Protein AF-A0A916W208-F1 (afdb_monomer_lite)

Foldseek 3Di:
DDDDDDDDDDDPPPPPPPLPLPQQDDDPLCVPPDPVLSLLLLLLLLLQLQLVVDDPPDPSNVVSPVLSVVSVVVSVVVCVVVVDDPVSVVVVSVRNNVSSVVQVVVHDVSSVSNNVSSVVVRD

pLDDT: mean 85.96, std 19.28, range [37.31, 98.44]

Secondary structure (DSSP, 8-state):
---------------------S-----SGGGGS-HHHHHHHHHHHHHHHHHTTS-TTSHHHHHHHHHHHHHHHHHHHHHHHTT--HHHHHHHHHHHHHHHHHHHHH-HHHHHHHHHHHHHHH-

Organism: NCBI:txid2029865

Structure (mmCIF, N/CA/C/O backbone):
data_AF-A0A916W208-F1
#
_entry.id   AF-A0A916W208-F1
#
loop_
_atom_site.group_PDB
_atom_site.id
_atom_site.type_symbol
_atom_site.label_atom_id
_atom_site.label_alt_id
_atom_site.label_comp_id
_atom_site.label_asym_id
_atom_site.label_entity_id
_atom_site.label_seq_id
_atom_site.pdbx_PDB_ins_code
_atom_site.Cartn_x
_atom_site.Cartn_y
_atom_site.Cartn_z
_atom_site.occupancy
_atom_site.B_iso_or_equiv
_atom_site.auth_seq_id
_atom_site.auth_comp_id
_atom_site.auth_asym_id
_atom_site.auth_atom_id
_atom_site.pdbx_PDB_model_num
ATOM 1 N N . MET A 1 1 ? 56.192 21.792 25.772 1.00 37.78 1 MET A N 1
ATOM 2 C CA . MET A 1 1 ? 55.611 21.673 24.415 1.00 37.78 1 MET A CA 1
ATOM 3 C C . MET A 1 1 ? 55.223 20.210 24.237 1.00 37.78 1 MET A C 1
ATOM 5 O O . MET A 1 1 ? 56.076 19.383 24.489 1.00 37.78 1 MET A O 1
ATOM 9 N N . ASN A 1 2 ? 54.015 19.775 23.905 1.00 37.31 2 ASN A N 1
ATOM 10 C CA . ASN A 1 2 ? 52.775 20.456 23.580 1.00 37.31 2 ASN A CA 1
ATOM 11 C C . ASN A 1 2 ? 51.610 19.475 23.815 1.00 37.31 2 ASN A C 1
ATOM 13 O O . ASN A 1 2 ? 51.649 18.352 23.337 1.00 37.31 2 ASN A O 1
ATOM 17 N N . VAL A 1 3 ? 50.607 19.978 24.532 1.00 41.56 3 VAL A N 1
ATOM 18 C CA . VAL A 1 3 ? 49.157 19.841 24.316 1.00 41.56 3 VAL A CA 1
ATOM 19 C C . VAL A 1 3 ? 48.524 18.438 24.197 1.00 41.56 3 VAL A C 1
ATOM 21 O O . VAL A 1 3 ? 48.599 17.758 23.181 1.00 41.56 3 VAL A O 1
ATOM 24 N N . LEU A 1 4 ? 47.754 18.120 25.246 1.00 51.88 4 LEU A N 1
ATOM 25 C CA . LEU A 1 4 ? 46.541 17.296 25.261 1.00 51.88 4 LEU A CA 1
ATOM 26 C C . LEU A 1 4 ? 45.709 17.434 23.970 1.00 51.88 4 LEU A C 1
ATOM 28 O O . LEU A 1 4 ? 45.135 18.495 23.732 1.00 51.88 4 LEU A O 1
ATOM 32 N N . SER A 1 5 ? 45.524 16.355 23.208 1.00 42.31 5 SER A N 1
ATOM 33 C CA . SER A 1 5 ? 44.478 16.306 22.178 1.00 42.31 5 SER A CA 1
ATOM 34 C C . SER A 1 5 ? 43.423 15.264 22.541 1.00 42.31 5 SER A C 1
ATOM 36 O O . SER A 1 5 ? 43.536 14.084 22.232 1.00 42.31 5 SER A O 1
ATOM 38 N N . LYS A 1 6 ? 42.457 15.762 23.316 1.00 44.19 6 LYS A N 1
ATOM 39 C CA . LYS A 1 6 ? 41.019 15.463 23.338 1.00 44.19 6 LYS A CA 1
ATOM 40 C C . LYS A 1 6 ? 40.573 14.111 22.762 1.00 44.19 6 LYS A C 1
ATOM 42 O O . LYS A 1 6 ? 40.493 13.933 21.551 1.00 44.19 6 LYS A O 1
ATOM 47 N N . SER A 1 7 ? 40.095 13.253 23.663 1.00 52.38 7 SER A N 1
ATOM 48 C CA . SER A 1 7 ? 39.027 12.291 23.393 1.00 52.38 7 SER A CA 1
ATOM 49 C C . SER A 1 7 ? 37.838 13.023 22.757 1.00 52.38 7 SER A C 1
ATOM 51 O O . SER A 1 7 ? 37.101 13.738 23.437 1.00 52.38 7 SER A O 1
ATOM 53 N N . GLY A 1 8 ? 37.696 12.901 21.440 1.00 42.84 8 GLY A N 1
ATOM 54 C CA . GLY A 1 8 ? 36.511 13.326 20.707 1.00 42.84 8 GLY A CA 1
ATOM 55 C C . GLY A 1 8 ? 35.474 12.223 20.799 1.00 42.84 8 GLY A C 1
ATOM 56 O O . GLY A 1 8 ? 35.616 11.186 20.160 1.00 42.84 8 GLY A O 1
ATOM 57 N N . ALA A 1 9 ? 34.478 12.437 21.652 1.00 46.47 9 ALA A N 1
ATOM 58 C CA . ALA A 1 9 ? 33.315 11.582 21.753 1.00 46.47 9 ALA A CA 1
ATOM 59 C C . ALA A 1 9 ? 32.554 11.537 20.419 1.00 46.47 9 ALA A C 1
ATOM 61 O O . ALA A 1 9 ? 32.346 12.552 19.756 1.00 46.47 9 ALA A O 1
ATOM 62 N N . THR A 1 10 ? 32.167 10.315 20.084 1.00 49.31 10 THR A N 1
ATOM 63 C CA . THR A 1 10 ? 31.101 9.850 19.205 1.00 49.31 10 THR A CA 1
ATOM 64 C C . THR A 1 10 ? 30.023 10.889 18.879 1.00 49.31 10 THR A C 1
ATOM 66 O O . THR A 1 10 ? 29.314 11.352 19.768 1.00 49.31 10 THR A O 1
ATOM 69 N N . VAL A 1 11 ? 29.802 11.134 17.587 1.00 45.00 11 VAL A N 1
ATOM 70 C CA . VAL A 1 11 ? 28.458 11.394 17.055 1.00 45.00 11 VAL A CA 1
ATOM 71 C C . VAL A 1 11 ? 28.278 10.446 15.875 1.00 45.00 11 VAL A C 1
ATOM 73 O O . VAL A 1 11 ? 28.502 10.797 14.722 1.00 45.00 11 VAL A O 1
ATOM 76 N N . ALA A 1 12 ? 27.940 9.195 16.184 1.00 48.09 12 ALA A N 1
ATOM 77 C CA . ALA A 1 12 ? 27.248 8.354 15.227 1.00 48.09 12 ALA A CA 1
ATOM 78 C C . ALA A 1 12 ? 25.841 8.946 15.128 1.00 48.09 12 ALA A C 1
ATOM 80 O O . ALA A 1 12 ? 24.995 8.701 15.987 1.00 48.09 12 ALA A O 1
ATOM 81 N N . ALA A 1 13 ? 25.631 9.818 14.144 1.00 44.00 13 ALA A N 1
ATOM 82 C CA . ALA A 1 13 ? 24.294 10.184 13.722 1.00 44.00 13 ALA A CA 1
ATOM 83 C C . ALA A 1 13 ? 23.681 8.917 13.119 1.00 44.00 13 ALA A C 1
ATOM 85 O O . ALA A 1 13 ? 23.882 8.611 11.947 1.00 44.00 13 ALA A O 1
ATOM 86 N N . VAL A 1 14 ? 23.009 8.133 13.959 1.00 41.28 14 VAL A N 1
ATOM 87 C CA . VAL A 1 14 ? 22.042 7.145 13.498 1.00 41.28 14 VAL A CA 1
ATOM 88 C C . VAL A 1 14 ? 20.920 7.975 12.891 1.00 41.28 14 VAL A C 1
ATOM 90 O O . VAL A 1 14 ? 20.035 8.460 13.593 1.00 41.28 14 VAL A O 1
ATOM 93 N N . LEU A 1 15 ? 21.026 8.228 11.588 1.00 42.78 15 LEU A N 1
ATOM 94 C CA . LEU A 1 15 ? 19.876 8.554 10.767 1.00 42.78 15 LEU A CA 1
ATOM 95 C C . LEU A 1 15 ? 18.989 7.317 10.847 1.00 42.78 15 LEU A C 1
ATOM 97 O O . LEU A 1 15 ? 19.212 6.326 10.158 1.00 42.78 15 LEU A O 1
ATOM 101 N N . LEU A 1 16 ? 18.053 7.345 11.794 1.00 42.06 16 LEU A N 1
ATOM 102 C CA . LEU A 1 16 ? 16.850 6.541 11.722 1.00 42.06 16 LEU A CA 1
ATOM 103 C C . LEU A 1 16 ? 16.170 6.991 10.431 1.00 42.06 16 LEU A C 1
ATOM 105 O O . LEU A 1 16 ? 15.467 7.999 10.416 1.00 42.06 16 LEU A O 1
ATOM 109 N N . PHE A 1 17 ? 16.465 6.295 9.336 1.00 39.62 17 PHE A N 1
ATOM 110 C CA . PHE A 1 17 ? 15.602 6.270 8.171 1.00 39.62 17 PHE A CA 1
ATOM 111 C C . PHE A 1 17 ? 14.330 5.569 8.640 1.00 39.62 17 PHE A C 1
ATOM 113 O O . PHE A 1 17 ? 14.174 4.364 8.498 1.00 39.62 17 PHE A O 1
ATOM 120 N N . THR A 1 18 ? 13.460 6.302 9.330 1.00 43.09 18 THR A N 1
ATOM 121 C CA . THR A 1 18 ? 12.047 5.971 9.264 1.00 43.09 18 THR A CA 1
ATOM 122 C C . THR A 1 18 ? 11.707 6.174 7.799 1.00 43.09 18 THR A C 1
ATOM 124 O O . THR A 1 18 ? 11.806 7.305 7.319 1.00 43.09 18 THR A O 1
ATOM 127 N N . SER A 1 19 ? 11.454 5.082 7.085 1.00 48.88 19 SER A N 1
ATOM 128 C CA . SER A 1 19 ? 10.876 5.089 5.749 1.00 48.88 19 SER A CA 1
ATOM 129 C C . SER A 1 19 ? 9.543 5.820 5.853 1.00 48.88 19 SER A C 1
ATOM 131 O O . SER A 1 19 ? 8.527 5.244 6.211 1.00 48.88 19 SER A O 1
ATOM 133 N N . ILE A 1 20 ? 9.562 7.142 5.699 1.00 52.62 20 ILE A N 1
ATOM 134 C CA . ILE A 1 20 ? 8.327 7.909 5.644 1.00 52.62 20 ILE A CA 1
ATOM 135 C C . ILE A 1 20 ? 7.889 7.760 4.202 1.00 52.62 20 ILE A C 1
ATOM 137 O O . ILE A 1 20 ? 8.422 8.450 3.341 1.00 52.62 20 ILE A O 1
ATOM 141 N N . ALA A 1 21 ? 6.966 6.840 3.957 1.00 58.56 21 ALA A N 1
ATOM 142 C CA . ALA A 1 21 ? 6.103 6.920 2.798 1.00 58.56 21 ALA A CA 1
ATOM 143 C C . ALA A 1 21 ? 5.351 8.263 2.867 1.00 58.56 21 ALA A C 1
ATOM 145 O O . ALA A 1 21 ? 4.538 8.487 3.768 1.00 58.56 21 ALA A O 1
ATOM 146 N N . ILE A 1 22 ? 5.719 9.221 2.019 1.00 62.75 22 ILE A N 1
ATOM 147 C CA . ILE A 1 22 ? 5.299 10.628 2.100 1.00 62.75 22 ILE A CA 1
ATOM 148 C C . ILE A 1 22 ? 3.950 10.831 1.396 1.00 62.75 22 ILE A C 1
ATOM 150 O O . ILE A 1 22 ? 3.224 11.770 1.729 1.00 62.75 22 ILE A O 1
ATOM 154 N N . ALA A 1 23 ? 3.598 9.951 0.458 1.00 76.38 23 ALA A N 1
ATOM 155 C CA . ALA A 1 23 ? 2.432 10.104 -0.414 1.00 76.38 23 AL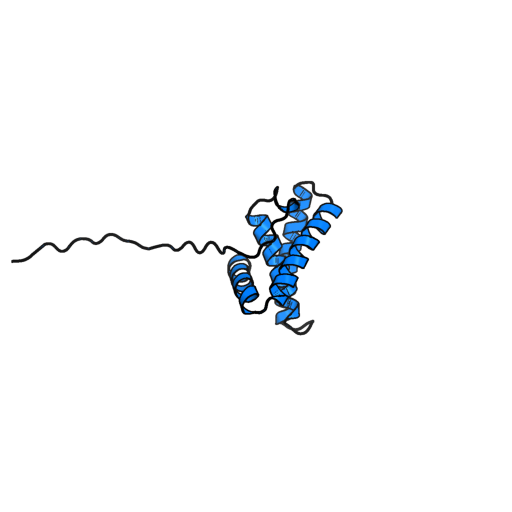A A CA 1
ATOM 156 C C . ALA A 1 23 ? 1.151 9.383 0.060 1.00 76.38 23 ALA A C 1
ATOM 158 O O . ALA A 1 23 ? 0.152 9.384 -0.657 1.00 76.38 23 ALA A O 1
ATOM 159 N N . GLN A 1 24 ? 1.137 8.822 1.274 1.00 79.19 24 GLN A N 1
ATOM 160 C CA . GLN A 1 24 ? -0.037 8.133 1.826 1.00 79.19 24 GLN A CA 1
ATOM 161 C C . GLN A 1 24 ? -1.302 9.020 1.822 1.00 79.19 24 GLN A C 1
ATOM 163 O O . GLN A 1 24 ? -1.240 10.193 2.220 1.00 79.19 24 GLN A O 1
ATOM 168 N N . PRO A 1 25 ? -2.482 8.483 1.458 1.00 84.06 25 PRO A N 1
ATOM 169 C CA . PRO A 1 25 ? -3.714 9.261 1.451 1.00 84.06 25 PRO A CA 1
ATOM 170 C C . PRO A 1 25 ? -4.153 9.649 2.865 1.00 84.06 25 PRO A C 1
ATOM 172 O O . PRO A 1 25 ? -4.240 8.831 3.783 1.00 84.06 25 PRO A O 1
ATOM 175 N N . VAL A 1 26 ? -4.551 10.911 3.036 1.00 80.19 26 VAL A N 1
ATOM 176 C CA . VAL A 1 26 ? -5.163 11.385 4.285 1.00 80.19 26 VAL A CA 1
ATOM 177 C C . VAL A 1 26 ? -6.671 11.140 4.235 1.00 80.19 26 VAL A C 1
ATOM 179 O O . VAL A 1 26 ? -7.444 11.989 3.788 1.00 80.19 26 VAL A O 1
ATOM 182 N N . THR A 1 27 ? -7.110 9.981 4.727 1.00 81.44 27 THR A N 1
ATOM 183 C CA . THR A 1 27 ? -8.532 9.608 4.812 1.00 81.44 27 THR A CA 1
ATOM 184 C C . THR A 1 27 ? -9.012 9.482 6.257 1.00 81.44 27 THR A C 1
ATOM 186 O O . THR A 1 27 ? -8.287 9.052 7.151 1.00 81.44 27 THR A O 1
ATOM 189 N N . LYS A 1 28 ? -10.285 9.825 6.503 1.00 79.81 28 LYS A N 1
ATOM 190 C CA . LYS A 1 28 ? -10.920 9.600 7.813 1.00 79.81 28 LYS A CA 1
ATOM 191 C C . LYS A 1 28 ? -11.014 8.116 8.161 1.00 79.81 28 LYS A C 1
ATOM 193 O O . LYS A 1 28 ? -11.044 7.796 9.344 1.00 79.81 28 LYS A O 1
ATOM 198 N N . LEU A 1 29 ? -11.060 7.236 7.158 1.00 84.88 29 LEU A N 1
ATOM 199 C CA . LEU A 1 29 ? -11.134 5.787 7.358 1.00 84.88 29 LEU A CA 1
ATOM 200 C C . LEU A 1 29 ? -9.891 5.269 8.089 1.00 84.88 29 LEU A C 1
ATOM 202 O O . LEU A 1 29 ? -10.025 4.483 9.022 1.00 84.88 29 LEU A O 1
ATOM 206 N N . ALA A 1 30 ? -8.715 5.799 7.744 1.00 84.06 30 ALA A N 1
ATOM 207 C CA . ALA A 1 30 ? -7.436 5.457 8.358 1.00 84.06 30 ALA A CA 1
ATOM 208 C C . ALA A 1 30 ? -7.215 6.106 9.738 1.00 84.06 30 ALA A C 1
ATOM 210 O O . ALA A 1 30 ? -6.261 5.769 10.425 1.00 84.06 30 ALA A O 1
ATOM 211 N N . GLY A 1 31 ? -8.091 7.021 10.177 1.00 84.75 31 GLY A N 1
ATOM 212 C CA . GLY A 1 31 ? -7.896 7.782 11.418 1.00 84.75 31 GLY A CA 1
ATOM 213 C C . GLY A 1 31 ? -7.904 6.943 12.702 1.00 84.75 31 GLY A C 1
ATOM 214 O O . GLY A 1 31 ? -7.381 7.395 13.718 1.00 84.75 31 GLY A O 1
ATOM 215 N N . ASP A 1 32 ? -8.478 5.738 12.647 1.00 85.50 32 ASP A N 1
ATOM 216 C CA . ASP A 1 32 ? -8.514 4.779 13.759 1.00 85.50 32 ASP A CA 1
ATOM 217 C C . ASP A 1 32 ? -7.410 3.706 13.663 1.00 85.50 32 ASP A C 1
ATOM 219 O O . ASP A 1 32 ? -7.317 2.845 14.541 1.00 85.50 32 ASP A O 1
ATOM 223 N N . LEU A 1 33 ? -6.618 3.707 12.586 1.00 92.81 33 LEU A N 1
ATOM 224 C CA . LEU A 1 33 ? -5.570 2.719 12.340 1.00 92.81 33 LEU A CA 1
ATOM 225 C C . LEU A 1 33 ? -4.254 3.182 12.969 1.00 92.81 33 LEU A C 1
ATOM 227 O O . LEU A 1 33 ? -3.971 4.380 13.048 1.00 92.81 33 LEU A O 1
ATOM 231 N N . ASP A 1 34 ? -3.442 2.234 13.431 1.00 92.62 34 ASP A N 1
ATOM 232 C CA . ASP A 1 34 ? -2.073 2.553 13.822 1.00 92.62 34 ASP A CA 1
ATOM 233 C C . ASP A 1 34 ? -1.180 2.756 12.587 1.00 92.62 34 ASP A C 1
ATOM 235 O O . ASP A 1 34 ? -1.535 2.409 11.460 1.00 92.62 34 ASP A O 1
ATOM 239 N N . GLY A 1 35 ? -0.017 3.374 12.805 1.00 90.62 35 GLY A N 1
ATOM 240 C CA . GLY A 1 35 ? 0.896 3.714 11.715 1.00 90.62 35 GLY A CA 1
ATOM 241 C C . GLY A 1 35 ? 1.434 2.496 10.965 1.00 90.62 35 GLY A C 1
ATOM 242 O O . GLY A 1 35 ? 1.648 2.592 9.765 1.00 90.62 35 GLY A O 1
ATOM 243 N N . GLU A 1 36 ? 1.601 1.357 11.644 1.00 93.75 36 GLU A N 1
ATOM 244 C CA . GLU A 1 36 ? 2.095 0.125 11.017 1.00 9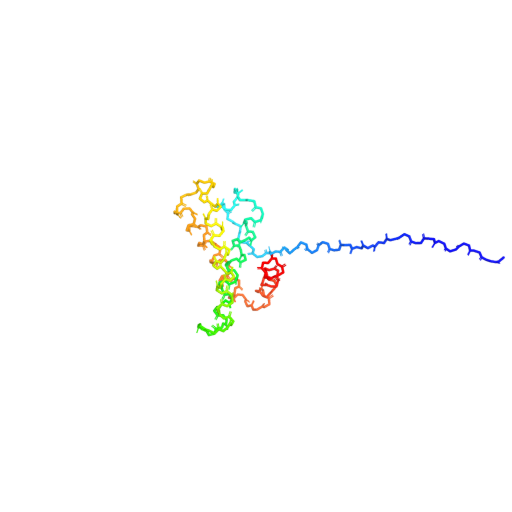3.75 36 GLU A CA 1
ATOM 245 C C . GLU A 1 36 ? 1.060 -0.435 10.037 1.00 93.75 36 GLU A C 1
ATOM 247 O O . GLU A 1 36 ? 1.394 -0.801 8.913 1.00 93.75 36 GLU A O 1
ATOM 252 N N . LEU A 1 37 ? -0.215 -0.463 10.430 1.00 95.62 37 LEU A N 1
ATOM 253 C CA . LEU A 1 37 ? -1.286 -0.924 9.558 1.00 95.62 37 LEU A CA 1
ATOM 254 C C . LEU A 1 37 ? -1.485 0.014 8.361 1.00 95.62 37 LEU A C 1
ATOM 256 O O . LEU A 1 37 ? -1.692 -0.465 7.251 1.00 95.62 37 LEU A O 1
ATOM 260 N N . ILE A 1 38 ? -1.368 1.331 8.559 1.00 95.44 38 ILE A N 1
ATOM 261 C CA . ILE A 1 38 ? -1.400 2.309 7.458 1.00 95.44 38 ILE A CA 1
ATOM 262 C C . ILE A 1 38 ? -0.246 2.066 6.477 1.00 95.44 38 ILE A C 1
ATOM 264 O O . ILE A 1 38 ? -0.465 2.071 5.267 1.00 95.44 38 ILE A O 1
ATOM 268 N N . GLU A 1 39 ? 0.966 1.827 6.984 1.00 94.75 39 GLU A N 1
ATOM 269 C CA . GLU A 1 39 ? 2.144 1.540 6.162 1.00 94.75 39 GLU A CA 1
ATOM 270 C C . GLU A 1 39 ? 1.969 0.249 5.350 1.00 94.75 39 GLU A C 1
ATOM 272 O O . GLU A 1 39 ? 2.251 0.244 4.155 1.00 94.75 39 GLU A O 1
ATOM 277 N N . LYS A 1 40 ? 1.406 -0.807 5.953 1.00 97.19 40 LYS A N 1
ATOM 278 C CA . LYS A 1 40 ? 1.074 -2.058 5.251 1.00 97.19 40 LYS A CA 1
ATOM 279 C C . LYS A 1 40 ? 0.080 -1.840 4.110 1.00 97.19 40 LYS A C 1
ATOM 281 O O . LYS A 1 40 ? 0.316 -2.325 3.008 1.00 97.19 40 LYS A O 1
ATOM 286 N N . ILE A 1 41 ? -1.010 -1.104 4.351 1.00 97.50 41 ILE A N 1
ATOM 287 C CA . ILE A 1 41 ? -2.024 -0.820 3.317 1.00 97.50 41 ILE A CA 1
ATOM 288 C C . ILE A 1 41 ? -1.402 -0.030 2.167 1.00 97.50 41 ILE A C 1
ATOM 290 O O . ILE A 1 41 ? -1.588 -0.372 0.999 1.00 97.50 41 ILE A O 1
ATOM 294 N N . TRP A 1 42 ? -0.612 0.993 2.497 1.00 97.25 42 TRP A N 1
ATOM 295 C CA . TRP A 1 42 ? 0.085 1.787 1.496 1.00 97.25 42 TRP A CA 1
ATOM 296 C C . TRP A 1 42 ? 1.043 0.948 0.655 1.00 97.25 42 TRP A C 1
ATOM 298 O O . TRP A 1 42 ? 0.973 0.989 -0.570 1.00 97.25 42 TRP A O 1
ATOM 308 N N . CYS A 1 43 ? 1.890 0.144 1.294 1.00 97.88 43 CYS A N 1
ATOM 309 C CA . CYS A 1 43 ? 2.866 -0.661 0.575 1.00 97.88 43 CYS A CA 1
ATOM 310 C C . CYS A 1 43 ? 2.238 -1.787 -0.240 1.00 97.88 43 CYS A C 1
ATOM 312 O O . CYS A 1 43 ? 2.721 -2.059 -1.335 1.00 97.88 43 CYS A O 1
ATOM 314 N N . SER A 1 44 ? 1.126 -2.367 0.219 1.00 98.44 44 SER A N 1
ATOM 315 C CA . SER A 1 44 ? 0.335 -3.288 -0.603 1.00 98.44 44 SER A CA 1
ATOM 316 C C . SER A 1 44 ? -0.135 -2.618 -1.900 1.00 98.44 44 SER A C 1
ATOM 318 O O . SER A 1 44 ? 0.107 -3.140 -2.987 1.00 98.44 44 SER A O 1
ATOM 320 N N . SER A 1 45 ? -0.692 -1.406 -1.796 1.00 98.25 45 SER A N 1
ATOM 321 C CA . SER A 1 45 ? -1.187 -0.640 -2.953 1.00 98.25 45 SER A CA 1
ATOM 322 C C . SER A 1 45 ? -0.048 -0.265 -3.916 1.00 98.25 45 SER A C 1
ATOM 324 O O . SER A 1 45 ? -0.165 -0.439 -5.126 1.00 98.25 45 SER A O 1
ATOM 326 N N . ILE A 1 46 ? 1.102 0.174 -3.385 1.00 98.31 46 ILE A N 1
ATOM 327 C CA . ILE A 1 46 ? 2.305 0.488 -4.177 1.00 98.31 46 ILE A CA 1
ATOM 328 C C . ILE A 1 46 ? 2.840 -0.744 -4.913 1.00 98.31 46 ILE A C 1
ATOM 330 O O . ILE A 1 46 ? 3.176 -0.656 -6.093 1.00 98.31 46 ILE A O 1
ATOM 334 N N . PHE A 1 47 ? 2.923 -1.900 -4.250 1.00 98.44 47 PHE A N 1
ATOM 335 C CA . PHE A 1 47 ? 3.372 -3.129 -4.904 1.00 98.44 47 PHE A CA 1
ATOM 336 C C . PHE A 1 47 ? 2.394 -3.585 -5.982 1.00 98.44 47 PHE A C 1
ATOM 338 O O . PHE A 1 47 ? 2.827 -3.949 -7.077 1.00 98.44 47 PHE A O 1
ATOM 345 N N . PHE A 1 48 ? 1.091 -3.514 -5.709 1.00 98.19 48 PHE A N 1
ATOM 346 C CA . PHE A 1 48 ? 0.072 -3.861 -6.687 1.00 98.19 48 PHE A CA 1
ATOM 347 C C . PHE A 1 48 ? 0.169 -2.973 -7.929 1.00 98.19 48 PHE A C 1
ATOM 349 O O . PHE A 1 48 ? 0.239 -3.491 -9.044 1.00 98.19 48 PHE A O 1
ATOM 356 N N . GLU A 1 49 ? 0.279 -1.656 -7.756 1.00 97.94 49 GLU A N 1
ATOM 357 C CA . GLU A 1 49 ? 0.424 -0.723 -8.875 1.00 97.94 49 GLU A CA 1
ATOM 358 C C . GLU A 1 49 ? 1.727 -0.972 -9.653 1.00 97.94 49 GLU A C 1
ATOM 360 O O . GLU A 1 49 ? 1.726 -1.051 -10.883 1.00 97.94 49 GLU A O 1
ATOM 365 N N . HIS A 1 50 ? 2.843 -1.217 -8.954 1.00 97.94 50 HIS A N 1
ATOM 366 C CA . HIS A 1 50 ? 4.124 -1.504 -9.607 1.00 97.94 50 HIS A CA 1
ATOM 367 C C . HIS A 1 50 ? 4.140 -2.835 -10.362 1.00 97.94 50 HIS A C 1
ATOM 369 O O . HIS A 1 50 ? 4.923 -3.003 -11.302 1.00 97.94 50 HIS A O 1
ATOM 375 N N . SER A 1 51 ? 3.271 -3.787 -10.008 1.00 98.25 51 SER A N 1
ATOM 376 C CA . SER A 1 51 ? 3.142 -5.040 -10.760 1.00 98.25 51 SER A CA 1
ATOM 377 C C . SER A 1 51 ? 2.817 -4.772 -12.238 1.00 98.25 51 SER A C 1
ATOM 379 O O . SER A 1 51 ? 3.394 -5.419 -13.117 1.00 98.25 51 SER A O 1
ATOM 381 N N . TYR A 1 52 ? 2.015 -3.739 -12.535 1.00 96.25 52 TYR A N 1
ATOM 382 C CA . TYR A 1 52 ? 1.626 -3.348 -13.894 1.00 96.25 52 TYR A CA 1
ATOM 383 C C . TYR A 1 52 ? 2.746 -2.681 -14.705 1.00 96.25 52 TYR A C 1
ATOM 385 O O . TYR A 1 52 ? 2.602 -2.510 -15.918 1.00 96.25 52 TYR A O 1
ATOM 393 N N . ALA A 1 53 ? 3.890 -2.359 -14.088 1.00 95.44 53 ALA A N 1
ATOM 394 C CA . ALA A 1 53 ? 5.097 -1.975 -14.823 1.00 95.44 53 ALA A CA 1
ATOM 395 C C . ALA A 1 53 ? 5.712 -3.161 -15.596 1.00 95.44 53 ALA A C 1
ATOM 397 O O . ALA A 1 53 ? 6.554 -2.968 -16.479 1.00 95.44 53 ALA A O 1
ATOM 398 N N . TYR A 1 54 ? 5.292 -4.390 -15.279 1.00 97.31 54 TYR A N 1
ATOM 399 C CA . TYR A 1 54 ? 5.774 -5.626 -15.878 1.00 97.31 54 TYR A CA 1
ATOM 400 C C . TYR A 1 54 ? 4.690 -6.320 -16.708 1.00 97.31 54 TYR A C 1
ATOM 402 O O . TYR A 1 54 ? 3.493 -6.112 -16.536 1.00 97.31 54 TYR A O 1
ATOM 410 N N . GLU A 1 55 ? 5.117 -7.192 -17.623 1.00 97.38 55 GLU A N 1
ATOM 411 C CA . GLU A 1 55 ? 4.193 -8.056 -18.363 1.00 97.38 55 GLU A CA 1
ATOM 412 C C . GLU A 1 55 ? 3.527 -9.056 -17.405 1.00 97.38 55 GLU A C 1
ATOM 414 O O . GLU A 1 55 ? 4.218 -9.701 -16.610 1.00 97.38 55 GLU A O 1
ATOM 419 N N . GLU A 1 56 ? 2.203 -9.205 -17.496 1.00 96.25 56 GLU A N 1
ATOM 420 C CA . GLU A 1 56 ? 1.427 -10.148 -16.681 1.00 96.25 56 GLU A CA 1
ATOM 421 C C . GLU A 1 56 ? 2.013 -11.569 -16.773 1.00 96.25 56 GLU A C 1
ATOM 423 O O . GLU A 1 56 ? 2.300 -12.087 -17.856 1.00 96.25 56 GLU A O 1
ATOM 428 N N . GLY A 1 57 ? 2.225 -12.205 -15.619 1.00 95.25 57 GLY A N 1
ATOM 429 C CA . GLY A 1 57 ? 2.823 -13.540 -15.517 1.00 95.25 57 GLY A CA 1
ATOM 430 C C . GLY A 1 57 ? 4.353 -13.586 -15.622 1.00 95.25 57 GLY A C 1
ATOM 431 O O . GLY A 1 57 ? 4.937 -14.662 -15.446 1.00 95.25 57 GLY A O 1
ATOM 432 N N . SER A 1 58 ? 5.024 -12.456 -15.867 1.00 98.25 58 SER A N 1
ATOM 433 C CA . SER A 1 58 ? 6.486 -12.356 -15.759 1.00 98.25 58 SER A CA 1
ATOM 434 C C . SER A 1 58 ? 6.969 -12.467 -14.304 1.00 98.25 58 SER A C 1
ATOM 436 O O . SER A 1 58 ? 6.192 -12.351 -13.359 1.00 98.25 58 SER A O 1
ATOM 438 N N . GLU A 1 59 ? 8.274 -12.684 -14.104 1.00 98.12 59 GLU A N 1
ATOM 439 C CA . GLU A 1 59 ? 8.877 -12.741 -12.760 1.00 98.12 59 GLU A CA 1
ATOM 440 C C . GLU A 1 59 ? 8.656 -11.444 -11.968 1.00 98.12 59 GLU A C 1
ATOM 442 O O . GLU A 1 59 ? 8.325 -11.507 -10.788 1.00 98.12 59 GLU A O 1
ATOM 447 N N . GLY A 1 60 ? 8.791 -10.283 -12.619 1.00 96.94 60 GLY A N 1
ATOM 448 C CA . GLY A 1 60 ? 8.566 -8.985 -11.982 1.00 96.94 60 GLY A CA 1
ATOM 449 C C . GLY A 1 60 ? 7.114 -8.801 -11.553 1.00 96.94 60 GLY A C 1
ATOM 450 O O . GLY A 1 60 ? 6.869 -8.489 -10.392 1.00 96.94 60 GLY A O 1
ATOM 451 N N . TYR A 1 61 ? 6.167 -9.095 -12.452 1.00 98.38 61 TYR A N 1
ATOM 452 C CA . TYR A 1 61 ? 4.738 -9.052 -12.139 1.00 98.38 61 TYR A 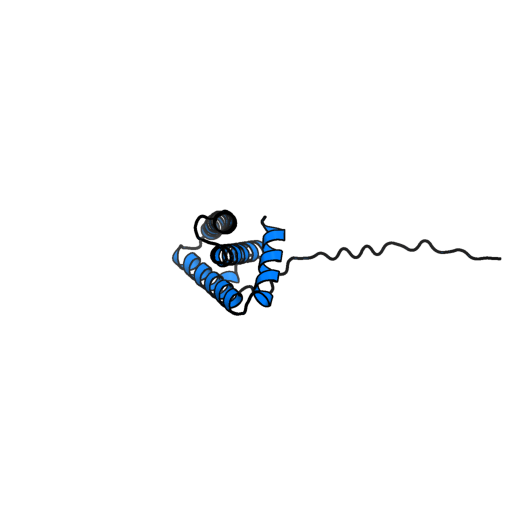CA 1
ATOM 453 C C . TYR A 1 61 ? 4.414 -9.955 -10.946 1.00 98.38 61 TYR A C 1
ATOM 455 O O . TYR A 1 61 ? 3.942 -9.474 -9.924 1.00 98.38 61 TYR A O 1
ATOM 463 N N . ASN A 1 62 ? 4.763 -11.245 -11.033 1.00 98.38 62 ASN A N 1
ATOM 464 C CA . ASN A 1 62 ? 4.433 -12.224 -9.995 1.00 98.38 62 ASN A CA 1
ATOM 465 C C . ASN A 1 62 ? 5.073 -11.887 -8.642 1.00 98.38 62 ASN A C 1
ATOM 467 O O . ASN A 1 62 ? 4.506 -12.216 -7.607 1.00 98.38 62 ASN A O 1
ATOM 471 N N . ARG A 1 63 ? 6.265 -11.275 -8.632 1.00 97.50 63 ARG A N 1
ATOM 472 C CA . ARG A 1 63 ? 6.920 -10.855 -7.390 1.00 97.50 63 ARG A CA 1
ATOM 473 C C . ARG A 1 63 ? 6.132 -9.748 -6.697 1.00 97.50 63 ARG A C 1
ATOM 475 O O . ARG A 1 63 ? 5.842 -9.879 -5.515 1.00 97.50 63 ARG A O 1
ATOM 482 N N . PHE A 1 64 ? 5.836 -8.662 -7.406 1.00 98.38 64 PHE A N 1
ATOM 483 C CA . PHE A 1 64 ? 5.165 -7.509 -6.804 1.00 98.38 64 PHE A CA 1
ATOM 484 C C . PHE A 1 64 ? 3.694 -7.797 -6.495 1.00 98.38 64 PHE A C 1
ATOM 486 O O . PHE A 1 64 ? 3.217 -7.408 -5.435 1.00 98.38 64 PHE A O 1
ATOM 493 N N . ASP A 1 65 ? 3.023 -8.574 -7.347 1.00 98.31 65 ASP A N 1
ATOM 494 C CA . ASP A 1 65 ? 1.682 -9.095 -7.080 1.00 98.31 65 ASP A CA 1
ATOM 495 C C . ASP A 1 65 ? 1.660 -9.949 -5.798 1.00 98.31 65 ASP A C 1
ATOM 497 O O . ASP A 1 65 ? 0.837 -9.729 -4.915 1.00 98.31 65 ASP A O 1
ATOM 501 N N . ALA A 1 66 ? 2.632 -10.854 -5.619 1.00 98.06 66 ALA A N 1
ATOM 502 C CA . ALA A 1 66 ? 2.730 -11.657 -4.398 1.00 98.06 66 ALA A CA 1
ATOM 503 C C . ALA A 1 66 ? 2.988 -10.812 -3.139 1.00 98.06 66 ALA A C 1
ATOM 505 O O . ALA A 1 66 ? 2.347 -11.048 -2.119 1.00 98.06 66 ALA A O 1
ATOM 506 N N . LEU A 1 67 ? 3.881 -9.816 -3.205 1.00 98.12 67 LEU A N 1
ATOM 507 C CA . LEU A 1 67 ? 4.127 -8.904 -2.079 1.00 98.12 67 LEU A CA 1
ATOM 508 C C . LEU A 1 67 ? 2.863 -8.118 -1.692 1.00 98.12 67 LEU A C 1
ATOM 510 O O . LEU A 1 67 ? 2.595 -7.938 -0.504 1.00 98.12 67 LEU A O 1
ATOM 514 N N . ALA A 1 68 ? 2.076 -7.673 -2.677 1.00 98.25 68 ALA A N 1
ATOM 515 C CA . ALA A 1 68 ? 0.797 -7.014 -2.428 1.00 98.25 68 ALA A CA 1
ATOM 516 C C . ALA A 1 68 ? -0.205 -7.962 -1.747 1.00 98.25 68 ALA A C 1
ATOM 518 O O . ALA A 1 68 ? -0.768 -7.629 -0.703 1.00 98.25 68 ALA A O 1
ATOM 519 N N . PHE A 1 69 ? -0.377 -9.173 -2.287 1.00 97.06 69 PHE A N 1
ATOM 520 C CA . PHE A 1 69 ? -1.310 -10.164 -1.743 1.00 97.06 69 PHE A CA 1
ATOM 521 C C . PHE A 1 69 ? -0.945 -10.638 -0.331 1.00 97.06 69 PHE A C 1
ATOM 523 O O . PHE A 1 69 ? -1.835 -10.782 0.508 1.00 97.06 69 PHE A O 1
ATOM 530 N N . ASP A 1 70 ? 0.342 -10.845 -0.041 1.00 97.31 70 ASP A N 1
ATOM 531 C CA . ASP A 1 70 ? 0.794 -11.248 1.295 1.00 97.31 70 ASP A CA 1
ATOM 532 C C . ASP A 1 70 ? 0.430 -10.185 2.352 1.00 97.31 70 ASP A C 1
ATOM 534 O O . ASP A 1 70 ? 0.010 -10.523 3.465 1.00 97.31 70 ASP A O 1
ATOM 538 N N . LEU A 1 71 ? 0.535 -8.897 1.999 1.00 97.56 71 LEU A N 1
ATOM 539 C CA . LEU A 1 71 ? 0.109 -7.797 2.864 1.00 97.56 71 LEU A CA 1
ATOM 540 C C . LEU A 1 71 ? -1.419 -7.700 2.965 1.00 97.56 71 LEU A C 1
ATOM 542 O O . LEU A 1 71 ? -1.927 -7.536 4.076 1.00 97.56 71 LEU A O 1
ATOM 546 N N . ASP A 1 72 ? -2.157 -7.818 1.854 1.00 96.75 72 ASP A N 1
ATOM 547 C CA . ASP A 1 72 ? -3.630 -7.771 1.851 1.00 96.75 72 ASP A CA 1
ATOM 548 C C . ASP A 1 72 ? -4.237 -8.824 2.790 1.00 96.75 72 ASP A C 1
ATOM 550 O O . ASP A 1 72 ? -5.070 -8.499 3.642 1.00 96.75 72 ASP A O 1
ATOM 554 N N . ASP A 1 73 ? -3.743 -10.064 2.741 1.00 95.81 73 ASP A N 1
ATOM 555 C CA . ASP A 1 73 ? -4.209 -11.138 3.621 1.00 95.81 73 ASP A CA 1
ATOM 556 C C . ASP A 1 73 ? -4.015 -10.790 5.112 1.00 95.81 73 ASP A C 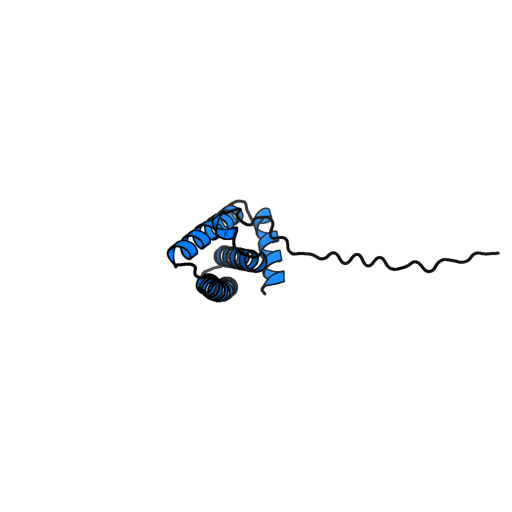1
ATOM 558 O O . ASP A 1 73 ? -4.909 -11.008 5.945 1.00 95.81 73 ASP A O 1
ATOM 562 N N . GLU A 1 74 ? -2.868 -10.209 5.481 1.00 96.50 74 GLU A N 1
ATOM 563 C CA . GLU A 1 74 ? -2.598 -9.780 6.857 1.00 96.50 74 GLU A CA 1
ATOM 564 C C . GLU A 1 74 ? -3.490 -8.598 7.282 1.00 96.50 74 GLU A C 1
ATOM 566 O O . GLU A 1 74 ? -4.051 -8.589 8.393 1.00 96.50 74 GLU A O 1
ATOM 571 N N . ILE A 1 75 ? -3.653 -7.613 6.397 1.00 97.56 75 ILE A N 1
ATOM 572 C CA . ILE A 1 75 ? -4.470 -6.413 6.603 1.00 97.56 75 ILE A CA 1
ATOM 573 C C . ILE A 1 75 ? -5.931 -6.805 6.810 1.00 97.56 75 ILE A C 1
ATOM 575 O O . ILE A 1 75 ? -6.536 -6.428 7.819 1.00 97.56 75 ILE A O 1
ATOM 579 N N . ALA A 1 76 ? -6.493 -7.615 5.912 1.00 95.12 76 ALA A N 1
ATOM 580 C CA . ALA A 1 76 ? -7.884 -8.045 5.964 1.00 95.12 76 ALA A CA 1
ATOM 581 C C . ALA A 1 76 ? -8.187 -8.810 7.260 1.00 95.12 76 ALA A C 1
ATOM 583 O O . ALA A 1 76 ? -9.216 -8.579 7.910 1.00 95.12 76 ALA A O 1
ATOM 584 N N . VAL A 1 77 ? -7.279 -9.691 7.698 1.00 97.00 77 VAL A N 1
ATOM 585 C CA . VAL A 1 77 ? -7.401 -10.389 8.987 1.00 97.00 77 VAL A CA 1
ATOM 586 C C . VAL A 1 77 ? -7.389 -9.402 10.156 1.00 97.00 77 VAL A C 1
ATOM 588 O O . VAL A 1 77 ? -8.186 -9.547 11.091 1.00 97.00 77 VAL A O 1
ATOM 591 N N . THR A 1 78 ? -6.511 -8.403 10.122 1.00 97.38 78 THR A N 1
ATOM 592 C CA . THR A 1 78 ? -6.365 -7.410 11.193 1.00 97.38 78 THR A CA 1
ATOM 593 C C . THR A 1 78 ? -7.585 -6.496 11.289 1.00 97.38 78 THR A C 1
ATOM 595 O O . THR A 1 78 ? -8.181 -6.393 12.365 1.00 97.38 78 THR A O 1
ATOM 598 N N . LEU A 1 79 ? -8.047 -5.925 10.175 1.00 97.31 79 LEU A N 1
ATOM 599 C CA . LEU A 1 79 ? -9.230 -5.059 10.128 1.00 97.31 79 LEU A CA 1
ATOM 600 C C . LEU A 1 79 ? -10.495 -5.795 10.593 1.00 97.31 79 LEU A C 1
ATOM 602 O O . LEU A 1 79 ? -11.270 -5.279 11.405 1.00 97.31 79 LEU A O 1
ATOM 606 N N . ARG A 1 80 ? -10.6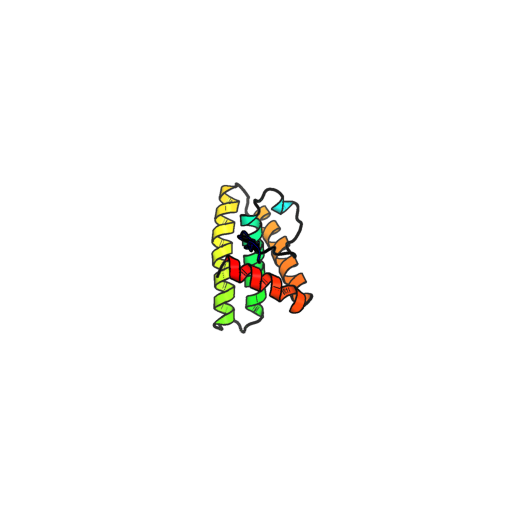71 -7.059 10.186 1.00 97.06 80 ARG A N 1
ATOM 607 C CA . ARG A 1 80 ? -11.785 -7.893 10.668 1.00 97.06 80 ARG A CA 1
ATOM 608 C C . ARG A 1 80 ? -11.704 -8.164 12.170 1.00 97.06 80 ARG A C 1
ATOM 610 O O . ARG A 1 80 ? -12.732 -8.166 12.845 1.00 97.06 80 ARG A O 1
ATOM 617 N N . ARG A 1 81 ? -10.504 -8.351 12.735 1.00 97.06 81 ARG A N 1
ATOM 618 C CA . ARG A 1 81 ? -10.313 -8.475 14.198 1.00 97.06 81 ARG A CA 1
ATOM 619 C C . ARG A 1 81 ? -10.624 -7.176 14.942 1.00 97.06 81 ARG A C 1
ATOM 621 O O . ARG A 1 81 ? -11.081 -7.242 16.081 1.00 97.06 81 ARG A O 1
ATOM 628 N N . MET A 1 82 ? -10.434 -6.024 14.301 1.00 95.75 82 MET A N 1
ATOM 629 C CA . MET A 1 82 ? -10.868 -4.716 14.808 1.00 95.75 82 MET A CA 1
ATOM 630 C C . MET A 1 82 ? -12.388 -4.506 14.696 1.00 95.75 82 MET A C 1
ATOM 632 O O . MET A 1 82 ? -12.908 -3.510 15.198 1.00 95.75 82 MET A O 1
ATOM 636 N N . GLY A 1 83 ? -13.114 -5.443 14.076 1.00 97.12 83 GLY A N 1
ATOM 637 C CA . GLY A 1 83 ? -14.567 -5.402 13.927 1.00 97.12 83 GLY A CA 1
ATOM 638 C C . GLY A 1 83 ? -15.051 -4.591 12.728 1.00 97.12 83 GLY A C 1
ATOM 639 O O . GLY A 1 83 ? -16.213 -4.192 12.716 1.00 97.12 83 GLY A O 1
ATOM 640 N N . TRP A 1 84 ? -14.185 -4.322 11.747 1.00 97.06 84 TRP A N 1
ATOM 641 C CA . TRP A 1 84 ? -14.601 -3.696 10.495 1.00 97.06 84 TRP A CA 1
ATOM 642 C C . TRP A 1 84 ? -15.408 -4.687 9.649 1.00 97.06 84 TRP A C 1
ATOM 644 O O . TRP A 1 84 ? -15.096 -5.881 9.606 1.00 97.06 84 TRP A O 1
ATOM 654 N N . ASP A 1 85 ? -16.463 -4.191 9.005 1.00 96.69 85 ASP A N 1
ATOM 655 C CA . ASP A 1 85 ? -17.213 -4.942 8.001 1.00 96.69 85 ASP A CA 1
ATOM 656 C C . ASP A 1 85 ? -16.526 -4.861 6.629 1.00 96.69 85 ASP A C 1
ATOM 658 O O . ASP A 1 85 ? -15.562 -4.118 6.446 1.00 96.69 85 ASP A O 1
ATOM 662 N N . GLN A 1 86 ? -16.988 -5.683 5.680 1.00 95.38 86 GLN A N 1
ATOM 663 C CA . GLN A 1 86 ? -16.385 -5.736 4.348 1.00 95.38 86 GLN A CA 1
ATOM 664 C C . GLN A 1 86 ? -16.539 -4.403 3.609 1.00 95.38 86 GLN A C 1
ATOM 666 O O . GLN A 1 86 ? -15.564 -3.939 3.041 1.00 95.38 86 GLN A O 1
ATOM 671 N N . ASP A 1 87 ? -17.705 -3.757 3.697 1.00 96.69 87 ASP A N 1
ATOM 672 C CA . ASP A 1 87 ? -17.964 -2.482 3.017 1.00 96.69 87 ASP A CA 1
ATOM 673 C C . ASP A 1 87 ? -16.958 -1.398 3.451 1.00 96.69 87 ASP A C 1
ATOM 675 O O . ASP A 1 87 ? -16.397 -0.695 2.615 1.00 96.69 87 ASP A O 1
ATOM 679 N N . ARG A 1 88 ? -16.652 -1.294 4.754 1.00 95.50 88 ARG A N 1
ATOM 680 C CA . ARG A 1 88 ? -15.646 -0.343 5.256 1.00 95.50 88 ARG A CA 1
ATOM 681 C C . ARG A 1 88 ? -14.220 -0.704 4.829 1.00 95.50 88 ARG A C 1
ATOM 683 O O . ARG A 1 88 ? -13.394 0.195 4.683 1.00 95.50 88 ARG A O 1
ATOM 690 N N . ILE A 1 89 ? -13.910 -1.994 4.698 1.00 95.50 89 ILE A N 1
ATOM 691 C CA . ILE A 1 89 ? -12.603 -2.458 4.206 1.00 95.50 89 ILE A CA 1
ATOM 692 C C . ILE A 1 89 ? -12.458 -2.118 2.718 1.00 95.50 89 ILE A C 1
ATOM 694 O O . ILE A 1 89 ? -11.428 -1.581 2.328 1.00 95.50 89 ILE A O 1
ATOM 698 N N . ASP A 1 90 ? -13.497 -2.343 1.916 1.00 95.94 90 ASP A N 1
ATOM 699 C CA . ASP A 1 90 ? -13.503 -2.012 0.489 1.00 95.94 90 ASP A CA 1
ATOM 700 C C . ASP A 1 90 ? -13.361 -0.494 0.275 1.00 95.94 90 ASP A C 1
ATOM 702 O O . ASP A 1 90 ? -12.543 -0.058 -0.530 1.00 95.94 90 ASP A O 1
ATOM 706 N N . ASP A 1 91 ? -14.076 0.329 1.053 1.00 95.12 91 ASP A N 1
ATOM 707 C CA . ASP A 1 91 ? -13.944 1.795 1.011 1.00 95.12 91 ASP A CA 1
ATOM 708 C C . ASP A 1 91 ? -12.526 2.274 1.385 1.00 95.12 91 ASP A C 1
ATOM 710 O O . ASP A 1 91 ? -12.058 3.306 0.892 1.00 95.12 91 ASP A O 1
ATOM 714 N N . LEU A 1 92 ? -11.841 1.559 2.287 1.00 95.56 92 LEU A N 1
ATOM 715 C CA . LEU A 1 92 ? -10.450 1.845 2.639 1.00 95.56 92 LEU A CA 1
ATOM 716 C C . LEU A 1 92 ? -9.530 1.527 1.463 1.00 95.56 92 LEU A C 1
ATOM 718 O O . LEU A 1 92 ? -8.715 2.377 1.118 1.00 95.56 92 LEU A O 1
ATOM 722 N N . TRP A 1 93 ? -9.689 0.355 0.846 1.00 95.69 93 TRP A N 1
ATOM 723 C CA . TRP A 1 93 ? -8.893 -0.052 -0.311 1.00 95.69 93 TRP A CA 1
ATOM 724 C C . TRP A 1 93 ? -9.051 0.912 -1.477 1.00 95.69 93 TRP A C 1
ATOM 726 O O . TRP A 1 93 ? -8.048 1.420 -1.957 1.00 95.69 93 TRP A O 1
ATOM 736 N N . VAL A 1 94 ? -10.282 1.306 -1.820 1.00 95.75 94 VAL A N 1
ATOM 737 C CA . VAL A 1 94 ? -10.528 2.314 -2.867 1.00 95.75 94 VAL A CA 1
ATOM 738 C C . VAL A 1 94 ? -9.716 3.590 -2.625 1.00 95.75 94 VAL A C 1
ATOM 740 O O . VAL A 1 94 ? -9.112 4.120 -3.548 1.00 95.75 94 VAL A O 1
ATOM 743 N N . ALA A 1 95 ? -9.652 4.080 -1.383 1.00 95.44 95 ALA A N 1
ATOM 744 C CA . ALA A 1 95 ? -8.919 5.307 -1.078 1.00 95.44 95 ALA A CA 1
ATOM 745 C C . ALA A 1 95 ? -7.391 5.174 -1.224 1.00 95.44 95 ALA A C 1
ATOM 747 O O . ALA A 1 95 ? -6.730 6.168 -1.523 1.00 95.44 95 ALA A O 1
ATOM 748 N N . PHE A 1 96 ? -6.831 3.993 -0.956 1.00 96.88 96 PHE A N 1
ATOM 749 C CA . PHE A 1 96 ? -5.392 3.740 -1.059 1.00 96.88 96 PHE A CA 1
ATOM 750 C C . PHE A 1 96 ? -4.976 3.352 -2.479 1.00 96.88 96 PHE A C 1
ATOM 752 O O . PHE A 1 96 ? -3.989 3.899 -2.973 1.00 96.88 96 PHE A O 1
ATOM 759 N N . ASP A 1 97 ? -5.777 2.534 -3.159 1.00 95.94 97 ASP A N 1
ATOM 760 C CA . ASP A 1 97 ? -5.585 2.166 -4.559 1.00 95.94 97 ASP A CA 1
ATOM 761 C C . ASP A 1 97 ? -5.629 3.415 -5.447 1.00 95.94 97 ASP A C 1
ATOM 763 O O . ASP A 1 97 ? -4.668 3.669 -6.173 1.00 95.94 97 ASP A O 1
ATOM 767 N N . ASP A 1 98 ? -6.661 4.262 -5.307 1.00 95.69 98 ASP A N 1
ATOM 768 C CA . ASP A 1 98 ? -6.783 5.518 -6.065 1.00 95.69 98 ASP A CA 1
ATOM 769 C C . ASP A 1 98 ? -5.554 6.420 -5.861 1.00 95.69 98 ASP A C 1
ATOM 771 O O . ASP A 1 98 ? -5.032 6.996 -6.813 1.00 95.69 98 ASP A O 1
ATOM 775 N N . ALA A 1 99 ? -5.055 6.527 -4.625 1.00 95.81 99 ALA A N 1
ATOM 776 C CA . ALA A 1 99 ? -3.897 7.361 -4.314 1.00 95.81 99 ALA A CA 1
ATOM 777 C C . ALA A 1 99 ? -2.585 6.793 -4.878 1.00 95.81 99 ALA A C 1
ATOM 779 O O . ALA A 1 99 ? -1.744 7.555 -5.357 1.00 95.81 99 ALA A O 1
ATOM 780 N N . SER A 1 100 ? -2.402 5.471 -4.834 1.00 96.50 100 SER A N 1
ATOM 781 C CA . SER A 1 100 ? -1.227 4.810 -5.415 1.00 96.50 100 SER A CA 1
ATOM 782 C C . SER A 1 100 ? -1.215 4.911 -6.944 1.00 96.50 100 SER A C 1
ATOM 784 O O . SER A 1 100 ? -0.171 5.193 -7.535 1.00 96.50 100 SER A O 1
ATOM 786 N N . PHE A 1 101 ? -2.388 4.798 -7.572 1.00 96.06 101 PHE A N 1
ATOM 787 C CA . PHE A 1 101 ? -2.573 4.989 -9.004 1.00 96.06 101 PHE A CA 1
ATOM 788 C C . PHE A 1 101 ? -2.311 6.442 -9.419 1.00 96.06 101 PHE A C 1
ATOM 790 O O . PHE A 1 101 ? -1.551 6.691 -10.357 1.00 96.06 101 PHE A O 1
ATOM 797 N N . ASP A 1 102 ? -2.874 7.419 -8.699 1.00 95.81 102 ASP A N 1
ATOM 798 C CA . ASP A 1 102 ? -2.605 8.841 -8.938 1.00 95.81 102 ASP A CA 1
ATOM 799 C C . ASP A 1 102 ? -1.100 9.138 -8.843 1.00 95.81 102 ASP A C 1
ATOM 801 O O . ASP A 1 102 ? -0.547 9.813 -9.715 1.00 95.81 102 ASP A O 1
ATOM 805 N N . LEU A 1 103 ? -0.407 8.572 -7.848 1.00 95.06 103 LEU A N 1
ATOM 806 C CA . LEU A 1 103 ? 1.041 8.708 -7.710 1.00 95.06 103 LEU A CA 1
ATOM 807 C C . LEU A 1 103 ? 1.803 8.092 -8.895 1.00 95.06 103 LEU A C 1
ATOM 809 O O . LEU A 1 103 ? 2.748 8.700 -9.402 1.00 95.06 103 LEU A O 1
ATOM 813 N N . ALA A 1 104 ? 1.396 6.914 -9.373 1.00 94.81 104 ALA A N 1
ATOM 814 C CA . ALA A 1 104 ? 1.998 6.295 -10.553 1.00 94.81 104 ALA A CA 1
ATOM 815 C C . ALA A 1 104 ? 1.827 7.171 -11.808 1.00 94.81 104 ALA A C 1
ATOM 817 O O . ALA A 1 104 ? 2.744 7.275 -12.630 1.00 94.81 104 ALA A O 1
ATOM 818 N N . LEU A 1 105 ? 0.696 7.879 -11.930 1.00 94.56 105 LEU A N 1
ATOM 819 C CA . LEU A 1 105 ? 0.451 8.842 -13.008 1.00 94.56 105 LEU A CA 1
ATOM 820 C C . LEU A 1 105 ? 1.287 10.128 -12.894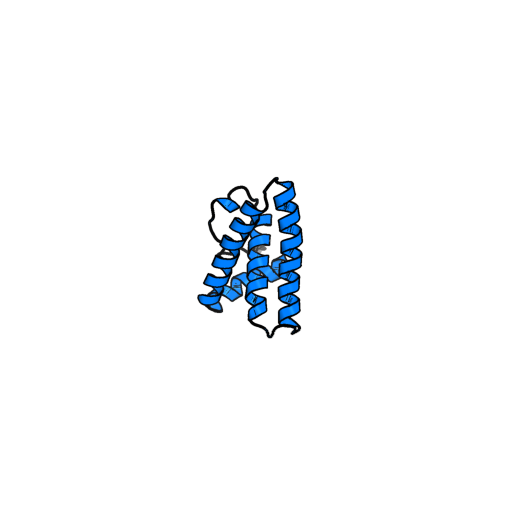 1.00 94.56 105 LEU A C 1
ATOM 822 O O . LEU A 1 105 ? 1.576 10.749 -13.923 1.00 94.56 105 LEU A O 1
ATOM 826 N N . GLU A 1 106 ? 1.697 10.538 -11.690 1.00 94.69 106 GLU A N 1
ATOM 827 C CA . GLU A 1 106 ? 2.633 11.660 -11.493 1.00 94.69 106 GLU A CA 1
ATOM 828 C C . GLU A 1 106 ? 4.040 11.349 -12.038 1.00 94.69 106 GLU A C 1
ATOM 830 O O . GLU A 1 106 ? 4.785 12.261 -12.421 1.00 94.69 106 GLU A O 1
ATOM 835 N N . GLY A 1 107 ? 4.367 10.060 -12.158 1.00 91.38 107 GLY A N 1
ATOM 836 C CA . GLY A 1 107 ? 5.542 9.530 -12.837 1.00 91.38 107 GLY A CA 1
ATOM 837 C C . GLY A 1 107 ? 6.593 8.941 -11.899 1.00 91.38 107 GLY A C 1
ATOM 838 O O . GLY A 1 107 ? 6.558 9.101 -10.682 1.00 91.38 107 GLY A O 1
ATOM 839 N N . GLU A 1 108 ? 7.592 8.290 -12.498 1.00 92.44 108 GLU A N 1
ATOM 840 C CA . GLU A 1 108 ? 8.632 7.514 -11.798 1.00 92.44 108 GLU A CA 1
ATOM 841 C C . GLU A 1 108 ? 9.344 8.302 -10.688 1.00 92.44 108 GLU A C 1
ATOM 843 O O . GLU A 1 108 ? 9.600 7.773 -9.616 1.00 92.44 108 GLU A O 1
ATOM 848 N N . ALA A 1 109 ? 9.606 9.598 -10.890 1.00 92.62 109 ALA A N 1
ATOM 849 C CA . ALA A 1 109 ? 10.281 10.424 -9.887 1.00 92.62 109 ALA A CA 1
ATOM 850 C C . ALA A 1 109 ? 9.467 10.628 -8.592 1.00 92.62 109 ALA A C 1
ATOM 852 O O . ALA A 1 109 ? 10.061 10.934 -7.558 1.00 92.62 109 ALA A O 1
ATOM 853 N N . ALA A 1 110 ? 8.138 10.510 -8.661 1.00 89.75 110 ALA A N 1
ATOM 854 C CA . ALA A 1 110 ? 7.249 10.571 -7.505 1.00 89.75 110 ALA A CA 1
ATOM 855 C C . ALA A 1 110 ? 7.013 9.176 -6.906 1.00 89.75 110 ALA A C 1
ATOM 857 O O . ALA A 1 110 ? 6.969 9.037 -5.687 1.00 89.75 110 ALA A O 1
ATOM 858 N N . PHE A 1 111 ? 6.917 8.153 -7.758 1.00 94.94 111 PHE A N 1
ATOM 859 C CA . PHE A 1 111 ? 6.585 6.786 -7.361 1.00 94.94 111 PHE A CA 1
ATOM 860 C C . PHE A 1 111 ? 7.773 5.993 -6.786 1.00 94.94 111 PHE A C 1
ATOM 862 O O . PHE A 1 111 ? 7.636 5.339 -5.754 1.00 94.94 111 PHE A O 1
ATOM 869 N N . GLU A 1 112 ? 8.956 6.075 -7.406 1.00 95.19 112 GLU A N 1
ATOM 870 C CA . GLU A 1 112 ? 10.132 5.265 -7.041 1.00 95.19 112 GLU A CA 1
ATOM 871 C C . GLU A 1 112 ? 10.548 5.406 -5.561 1.00 95.19 112 GLU A C 1
ATOM 873 O O . GLU A 1 112 ? 10.816 4.385 -4.929 1.00 95.19 112 GLU A O 1
ATOM 878 N N . PRO A 1 113 ? 10.551 6.607 -4.940 1.00 95.62 113 PRO A N 1
ATOM 879 C CA . PRO A 1 113 ? 10.887 6.728 -3.520 1.00 95.62 113 PRO A CA 1
ATOM 880 C C . PRO A 1 113 ? 9.928 5.972 -2.589 1.00 95.62 113 PRO A C 1
ATOM 882 O O . PRO A 1 113 ? 10.356 5.466 -1.551 1.00 95.62 113 PRO A O 1
ATOM 885 N N . GLU A 1 114 ? 8.643 5.893 -2.943 1.00 95.88 114 GLU A N 1
ATOM 886 C CA . GLU A 1 114 ? 7.641 5.145 -2.174 1.00 95.88 114 GLU A CA 1
ATOM 887 C C . GLU A 1 114 ? 7.844 3.636 -2.352 1.00 95.88 114 GLU A C 1
ATOM 889 O O . GLU A 1 114 ? 7.817 2.887 -1.375 1.00 95.88 114 GLU A O 1
ATOM 894 N N . LEU A 1 115 ? 8.145 3.193 -3.577 1.00 96.88 115 LEU A N 1
ATOM 895 C CA . LEU A 1 115 ? 8.495 1.803 -3.859 1.00 96.88 115 LEU A CA 1
ATOM 896 C C . LEU A 1 115 ? 9.747 1.358 -3.088 1.00 96.88 115 LEU A C 1
ATOM 898 O O . LEU A 1 115 ? 9.731 0.303 -2.454 1.00 96.88 115 LEU A O 1
ATOM 902 N N . GLU A 1 116 ? 10.820 2.153 -3.106 1.00 96.56 116 GLU A N 1
ATOM 903 C CA . GLU A 1 116 ? 12.054 1.865 -2.363 1.00 96.56 116 GLU A CA 1
ATOM 904 C C . GLU A 1 116 ? 11.801 1.787 -0.851 1.00 96.56 116 GLU A C 1
ATOM 906 O O . GLU A 1 116 ? 12.323 0.896 -0.176 1.00 96.56 116 GLU A O 1
ATOM 911 N N . ALA A 1 117 ? 10.982 2.699 -0.317 1.00 95.56 117 ALA A N 1
ATOM 912 C CA . ALA A 1 117 ? 10.592 2.701 1.088 1.00 95.56 117 ALA A CA 1
ATOM 913 C C . ALA A 1 117 ? 9.831 1.421 1.468 1.00 95.56 117 ALA A C 1
ATOM 915 O O . ALA A 1 117 ? 10.148 0.805 2.488 1.00 95.56 117 ALA A O 1
ATOM 916 N N . CYS A 1 118 ? 8.885 0.997 0.629 1.00 96.94 118 CYS A N 1
ATOM 917 C CA . CYS A 1 118 ? 8.096 -0.209 0.844 1.00 96.94 118 CYS A CA 1
ATOM 918 C C . CYS A 1 118 ? 8.921 -1.491 0.722 1.00 96.94 118 CYS A C 1
ATOM 920 O O . CYS A 1 118 ? 8.813 -2.366 1.579 1.00 96.94 118 CYS A O 1
ATOM 922 N N . LEU A 1 119 ? 9.806 -1.587 -0.275 1.00 96.31 119 LEU A N 1
ATOM 923 C CA . LEU A 1 119 ? 10.754 -2.699 -0.396 1.00 96.31 119 LEU A CA 1
ATOM 924 C C . LEU A 1 119 ? 11.658 -2.796 0.839 1.00 96.31 119 LEU A C 1
ATOM 926 O O . LEU A 1 119 ? 11.859 -3.875 1.379 1.00 96.31 119 LEU A O 1
ATOM 930 N N . ALA A 1 120 ? 12.160 -1.671 1.350 1.00 96.44 120 ALA A N 1
ATOM 931 C CA . ALA A 1 120 ? 12.987 -1.680 2.555 1.00 96.44 120 ALA A CA 1
ATOM 932 C C . ALA A 1 120 ? 12.243 -2.170 3.813 1.00 96.44 120 ALA A C 1
ATOM 934 O O . ALA A 1 120 ? 12.892 -2.600 4.770 1.00 96.44 120 ALA A O 1
ATOM 935 N N . ALA A 1 121 ? 10.911 -2.073 3.832 1.00 93.88 121 ALA A N 1
ATOM 936 C CA . ALA A 1 121 ? 10.075 -2.470 4.957 1.00 93.88 121 ALA A CA 1
ATOM 937 C C . ALA A 1 121 ? 9.534 -3.909 4.844 1.00 93.88 121 ALA A C 1
ATOM 939 O O . ALA A 1 121 ? 9.385 -4.567 5.877 1.00 93.88 121 ALA A O 1
ATOM 940 N N . PHE A 1 122 ? 9.252 -4.397 3.627 1.00 92.81 122 PHE A N 1
ATOM 941 C CA . PHE A 1 122 ? 8.429 -5.599 3.411 1.00 92.81 122 PHE A CA 1
ATOM 942 C C . PHE A 1 122 ? 8.963 -6.622 2.386 1.00 92.81 122 PHE A C 1
ATOM 944 O O . PHE A 1 122 ? 8.276 -7.613 2.148 1.00 92.81 122 PHE A O 1
ATOM 951 N N . ASP A 1 123 ? 10.156 -6.432 1.811 1.00 82.31 123 ASP A N 1
ATOM 952 C CA . ASP A 1 123 ? 10.848 -7.411 0.936 1.00 82.31 123 ASP A CA 1
ATOM 953 C C . ASP A 1 123 ? 12.011 -8.120 1.663 1.00 82.31 123 ASP A C 1
ATOM 955 O O . ASP A 1 123 ? 12.181 -9.348 1.466 1.00 82.31 123 ASP A O 1
#

Radius of gyration: 19.7 Å; chains: 1; bounding box: 74×35×44 Å

Sequence (123 aa):
MNVLSKSGATVAAVLLFTSIAIAQPVTKLAGDLDGELIEKIWCSSIFFEHSYAYEEGSEGYNRFDALAFDLDDEIAVTLRRMGWDQDRIDDLWVAFDDASFDLALEGEAAFEPELEACLAAFD